Protein AF-A0A946GHM1-F1 (afdb_monomer)

Solvent-accessible surface area (backbone atoms only — not comparable to full-atom values): 8875 Å² total; per-residue (Å²): 133,83,75,81,70,75,77,68,85,78,89,66,82,66,48,72,64,84,66,45,78,42,48,28,29,47,73,52,45,31,27,40,69,62,90,37,44,80,39,90,88,41,87,58,36,29,41,29,19,34,38,39,41,31,25,38,36,36,83,80,55,82,85,47,99,61,84,39,71,36,41,30,81,37,69,32,56,23,33,36,66,67,68,31,75,78,34,47,59,44,69,47,87,84,29,68,63,40,49,45,37,33,69,63,50,46,85,54,19,73,76,46,62,71,48,74,70,81,47,47,86,39,53,26,33,26,36,34,39,73,45,54,50,53,99,84,68,46,74,49,57,79,91,66,38,26,38,29,43,77,43,69,71,42,73,100

Secondary structure (DSSP, 8-state):
----------S-------SEEEEEEEEEEEEE-TT-EE-SS-TTEEES-EEEEEEEESTT-SS-SS-EEEEEEEE-SEEESSPEET-EEE--TTSHHHHHHHHHHGGGHHHHTT-GGGGBT-EEEEEEEEE-B-TT-PBPPGGG-EEEEEEEEEE-

Foldseek 3Di:
DDPLPPPPVPDFDQDDDDFDKWKKAFDWKWWHCVVWAQDPVDNQKIAKTKIKTWIFTRPPCPGDPDTHIAIDIWIFGMWGPDTTTQGWTHHDCPTPLLVQLCQAPNPCSVVVSRGCVVRHPFIWMFGKDKDQADPVRHGDDPSPIHIHGHGTHYTD

pLDDT: mean 84.9, std 15.13, range [31.2, 95.88]

Structure (mmCIF, N/CA/C/O backbone):
data_AF-A0A946GHM1-F1
#
_entry.id   AF-A0A946GHM1-F1
#
loop_
_atom_site.group_PDB
_atom_site.id
_atom_site.type_symbol
_atom_site.label_atom_id
_atom_site.label_alt_id
_atom_site.label_comp_id
_atom_site.label_asym_id
_atom_site.label_entity_id
_atom_site.label_seq_id
_atom_site.pdbx_PDB_ins_code
_atom_site.Cartn_x
_atom_site.Cartn_y
_atom_site.Cartn_z
_atom_site.occupancy
_atom_site.B_iso_or_equiv
_atom_site.auth_seq_id
_atom_site.auth_comp_id
_atom_site.auth_asym_id
_atom_site.auth_atom_id
_atom_site.pdbx_PDB_model_num
ATOM 1 N N . MET A 1 1 ? 9.233 21.635 -21.086 1.00 31.20 1 MET A N 1
ATOM 2 C CA . MET A 1 1 ? 9.818 21.182 -19.805 1.00 31.20 1 MET A CA 1
ATOM 3 C C . MET A 1 1 ? 8.666 20.805 -18.887 1.00 31.20 1 MET A C 1
ATOM 5 O O . MET A 1 1 ? 8.048 21.700 -18.333 1.00 31.20 1 MET A O 1
ATOM 9 N N . SER A 1 2 ? 8.287 19.526 -18.813 1.00 34.38 2 SER A N 1
ATOM 10 C CA . SER A 1 2 ? 7.198 19.097 -17.928 1.00 34.38 2 SER A CA 1
ATOM 11 C C . SER A 1 2 ? 7.722 19.053 -16.495 1.00 34.38 2 SER A C 1
ATOM 13 O O . SER A 1 2 ? 8.634 18.276 -16.196 1.00 34.38 2 SER A O 1
ATOM 15 N N . GLN A 1 3 ? 7.185 19.919 -15.639 1.00 35.84 3 GLN A N 1
ATOM 16 C CA . GLN A 1 3 ? 7.377 19.833 -14.198 1.00 35.84 3 GLN A CA 1
ATOM 17 C C . GLN A 1 3 ? 7.003 18.413 -13.764 1.00 35.84 3 GLN A C 1
ATOM 19 O O . GLN A 1 3 ? 5.933 17.914 -14.107 1.00 35.84 3 GLN A O 1
ATOM 24 N N . ILE A 1 4 ? 7.929 17.738 -13.085 1.00 39.88 4 ILE A N 1
ATOM 25 C CA . ILE A 1 4 ? 7.612 16.542 -12.309 1.00 39.88 4 ILE A CA 1
ATOM 26 C C . ILE A 1 4 ? 6.788 17.102 -11.161 1.00 39.88 4 ILE A C 1
ATOM 28 O O . ILE A 1 4 ? 7.353 17.616 -10.201 1.00 39.88 4 ILE A O 1
ATOM 32 N N . THR A 1 5 ? 5.473 17.152 -11.342 1.00 35.34 5 THR A N 1
ATOM 33 C CA . THR A 1 5 ? 4.562 17.485 -10.264 1.00 35.34 5 THR A CA 1
ATOM 34 C C . THR A 1 5 ? 4.810 16.451 -9.182 1.00 35.34 5 THR A C 1
ATOM 36 O O . THR A 1 5 ? 4.612 15.250 -9.385 1.00 35.34 5 THR A O 1
ATOM 39 N N . ASP A 1 6 ? 5.327 16.916 -8.047 1.00 38.03 6 ASP A N 1
ATOM 40 C CA . ASP A 1 6 ? 5.109 16.220 -6.796 1.00 38.03 6 ASP A CA 1
ATOM 41 C C . ASP A 1 6 ? 3.605 15.968 -6.750 1.00 38.03 6 ASP A C 1
ATOM 43 O O . ASP A 1 6 ? 2.810 16.907 -6.781 1.00 38.03 6 ASP A O 1
ATOM 47 N N . CYS A 1 7 ? 3.202 14.699 -6.813 1.00 43.09 7 CYS A N 1
ATOM 48 C CA . CYS A 1 7 ? 1.841 14.337 -6.472 1.00 43.09 7 CYS A CA 1
ATOM 49 C C . CYS A 1 7 ? 1.689 14.719 -4.999 1.00 43.09 7 CYS A C 1
ATOM 51 O O . CYS A 1 7 ? 2.026 13.937 -4.107 1.00 43.09 7 CYS A O 1
ATOM 53 N N . GLU A 1 8 ? 1.246 15.950 -4.747 1.00 37.72 8 GLU A N 1
ATOM 54 C CA . GLU A 1 8 ? 0.422 16.232 -3.590 1.00 37.72 8 GLU A CA 1
ATOM 55 C C . GLU A 1 8 ? -0.623 15.112 -3.568 1.00 37.72 8 GLU A C 1
ATOM 57 O O . GLU A 1 8 ? -1.239 14.796 -4.592 1.00 37.72 8 GLU A O 1
ATOM 62 N N . ILE A 1 9 ? -0.752 14.424 -2.436 1.00 43.12 9 ILE A N 1
ATOM 63 C CA . ILE A 1 9 ? -1.859 13.493 -2.226 1.00 43.12 9 ILE A CA 1
ATOM 64 C C . ILE A 1 9 ? -3.090 14.395 -2.062 1.00 43.12 9 ILE A C 1
ATOM 66 O O . ILE A 1 9 ? -3.503 14.710 -0.953 1.00 43.12 9 ILE A O 1
ATOM 70 N N . ILE A 1 10 ? -3.580 14.945 -3.173 1.00 33.19 10 ILE A N 1
ATOM 71 C CA . ILE A 1 10 ? -4.721 15.855 -3.210 1.00 33.19 10 ILE A CA 1
ATOM 72 C C . ILE A 1 10 ? -5.975 14.990 -3.109 1.00 33.19 10 ILE A C 1
ATOM 74 O O . ILE A 1 10 ? -6.211 14.139 -3.965 1.00 33.19 10 ILE A O 1
ATOM 78 N N . GLY A 1 11 ? -6.808 15.249 -2.098 1.00 38.22 11 GLY A N 1
ATOM 79 C CA . GLY A 1 11 ? -8.239 14.948 -2.188 1.00 38.22 11 GLY A CA 1
ATOM 80 C C . GLY A 1 11 ? -8.790 13.775 -1.378 1.00 38.22 11 GLY A C 1
ATOM 81 O O . GLY A 1 11 ? -9.874 13.302 -1.710 1.00 38.22 11 GLY A O 1
ATOM 82 N N . ARG A 1 12 ? -8.125 13.306 -0.318 1.00 49.44 12 ARG A N 1
ATOM 83 C CA . ARG A 1 12 ? -8.787 12.453 0.686 1.00 49.44 12 ARG A CA 1
ATOM 84 C C . ARG A 1 12 ? -8.383 12.926 2.071 1.00 49.44 12 ARG A C 1
ATOM 86 O O . ARG A 1 12 ? -7.199 12.866 2.389 1.00 49.44 12 ARG A O 1
ATOM 93 N N . ASP A 1 13 ? -9.346 13.428 2.843 1.00 53.38 13 ASP A N 1
ATOM 94 C CA . ASP A 1 13 ? -9.132 13.804 4.239 1.00 53.38 13 ASP A CA 1
ATOM 95 C C . ASP A 1 13 ? -8.434 12.646 4.949 1.00 53.38 13 ASP A C 1
ATOM 97 O O . ASP A 1 13 ? -8.901 11.503 4.930 1.00 53.38 13 ASP A O 1
ATOM 101 N N . SER A 1 14 ? -7.254 12.930 5.490 1.00 60.19 14 SER A N 1
ATOM 102 C CA . SER A 1 14 ? -6.432 11.949 6.177 1.00 60.19 14 SER A CA 1
ATOM 103 C C . SER A 1 14 ? -7.165 11.471 7.427 1.00 60.19 14 SER A C 1
ATOM 105 O O . SER A 1 14 ? -7.107 12.110 8.473 1.00 60.19 14 SER A O 1
ATOM 107 N N . ALA A 1 15 ? -7.890 10.361 7.312 1.00 73.25 15 ALA A N 1
ATOM 108 C CA . ALA A 1 15 ? -8.660 9.823 8.419 1.00 73.25 15 ALA A CA 1
ATOM 109 C C . ALA A 1 15 ? -7.722 9.374 9.547 1.00 73.25 15 ALA A C 1
ATOM 111 O O . ALA A 1 15 ? -6.760 8.630 9.323 1.00 73.25 15 ALA A O 1
ATOM 112 N N . LEU A 1 16 ? -8.030 9.807 10.768 1.00 86.31 16 LEU A N 1
ATOM 113 C CA . LEU A 1 16 ? -7.423 9.284 11.980 1.00 86.31 16 LEU A CA 1
ATOM 114 C C . LEU A 1 16 ? -8.374 8.241 12.569 1.00 86.31 16 LEU A C 1
ATOM 116 O O . LEU A 1 16 ? -9.420 8.578 13.115 1.00 86.31 16 LEU A O 1
ATOM 120 N N . ILE A 1 17 ? -8.015 6.969 12.421 1.00 88.81 17 ILE A N 1
ATOM 121 C CA . ILE A 1 17 ? -8.771 5.834 12.967 1.00 88.81 17 ILE A CA 1
ATOM 122 C C . ILE A 1 17 ? -7.945 5.106 14.036 1.00 88.81 17 ILE A C 1
ATOM 124 O O . ILE A 1 17 ? -6.713 5.233 14.024 1.00 88.81 17 ILE A O 1
ATOM 128 N N . PRO A 1 18 ? -8.580 4.317 14.927 1.00 89.56 18 PRO A N 1
ATOM 129 C CA . PRO A 1 18 ? -7.874 3.584 15.973 1.00 89.56 18 PRO A CA 1
ATOM 130 C C . PRO A 1 18 ? -6.743 2.708 15.423 1.00 89.56 18 PRO A C 1
ATOM 132 O O . PRO A 1 18 ? -6.916 1.978 14.444 1.00 89.56 18 PRO A O 1
ATOM 135 N N . GLU A 1 19 ? -5.580 2.760 16.073 1.00 93.12 19 GLU A N 1
ATOM 136 C CA . GLU A 1 19 ? -4.478 1.843 15.775 1.00 93.12 19 GLU A CA 1
ATOM 137 C C . GLU A 1 19 ? -4.878 0.404 16.111 1.00 93.12 19 GLU A C 1
ATOM 139 O O . GLU A 1 19 ? -5.619 0.161 17.063 1.00 93.12 19 GLU A O 1
ATOM 144 N N . GLY A 1 20 ? -4.366 -0.557 15.345 1.00 93.00 20 GLY A N 1
ATOM 145 C CA . GLY A 1 20 ? -4.700 -1.965 15.538 1.00 93.00 20 GLY A CA 1
ATOM 146 C C . GLY A 1 20 ? -4.905 -2.705 14.229 1.00 93.00 20 GLY A C 1
ATOM 147 O O . GLY A 1 20 ? -4.424 -2.282 13.178 1.00 93.00 20 GLY A O 1
ATOM 148 N N . GLU A 1 21 ? -5.584 -3.840 14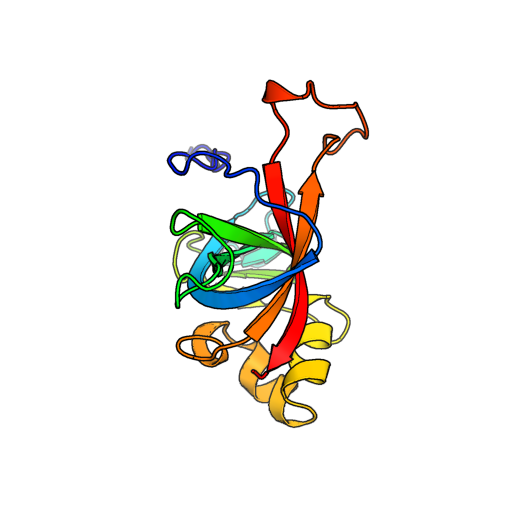.308 1.00 94.56 21 GLU A N 1
ATOM 149 C CA . GLU A 1 21 ? -5.855 -4.707 13.165 1.00 94.56 21 GLU A CA 1
ATOM 150 C C . GLU A 1 21 ? -7.271 -4.456 12.654 1.00 94.56 21 GLU A C 1
ATOM 152 O O . GLU A 1 21 ? -8.217 -4.410 13.435 1.00 94.56 21 GLU A O 1
ATOM 157 N N . HIS A 1 22 ? -7.393 -4.260 11.343 1.00 92.94 22 HIS A N 1
ATOM 158 C CA . HIS A 1 22 ? -8.653 -3.953 10.673 1.00 92.94 22 HIS A CA 1
ATOM 159 C C . HIS A 1 22 ? -8.793 -4.792 9.411 1.00 92.94 22 HIS A C 1
ATOM 161 O O . HIS A 1 22 ? -7.806 -5.044 8.710 1.00 92.94 22 HIS A O 1
ATOM 167 N N . GLU A 1 23 ? -10.024 -5.173 9.087 1.00 94.00 23 GLU A N 1
ATOM 168 C CA . GLU A 1 23 ? -10.335 -5.724 7.774 1.00 94.00 23 GLU A CA 1
ATOM 169 C C . GLU A 1 23 ? -10.253 -4.632 6.711 1.00 94.00 23 GLU A C 1
ATOM 171 O O . GLU A 1 23 ? -10.741 -3.514 6.891 1.00 94.00 23 GLU A O 1
ATOM 176 N N . VAL A 1 24 ? -9.638 -4.953 5.579 1.00 94.62 24 VAL A N 1
ATOM 177 C CA . VAL A 1 24 ? -9.451 -4.019 4.477 1.00 94.62 24 VAL A CA 1
ATOM 178 C C . VAL A 1 24 ? -9.650 -4.693 3.127 1.00 94.62 24 VAL A C 1
ATOM 180 O O . VAL A 1 24 ? -9.368 -5.877 2.949 1.00 94.62 24 VAL A O 1
ATOM 183 N N . VAL A 1 25 ? -10.086 -3.914 2.138 1.00 95.00 25 VAL A N 1
ATOM 184 C CA . VAL A 1 25 ? -10.196 -4.353 0.740 1.00 95.00 25 VAL A CA 1
ATOM 185 C C . VAL A 1 25 ? -9.476 -3.361 -0.158 1.00 95.00 25 VAL A C 1
ATOM 187 O O . VAL A 1 25 ? -9.702 -2.154 -0.066 1.00 95.00 25 VAL A O 1
ATOM 190 N N . LEU A 1 26 ? -8.615 -3.865 -1.050 1.00 95.38 26 LEU A N 1
ATOM 191 C CA . LEU A 1 26 ? -7.922 -3.013 -2.017 1.00 95.38 26 LEU A CA 1
ATOM 192 C C . LEU A 1 26 ? -8.933 -2.398 -2.995 1.00 95.38 26 LEU A C 1
ATOM 194 O O . LEU A 1 26 ? -9.608 -3.118 -3.736 1.00 95.38 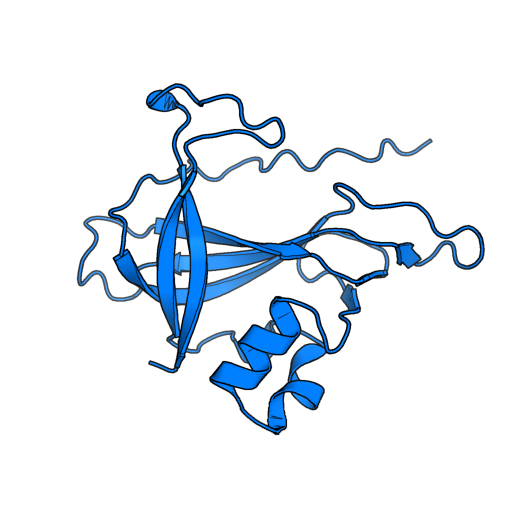26 LEU A O 1
ATOM 198 N N . ASP A 1 27 ? -8.967 -1.072 -3.038 1.00 94.19 27 ASP A N 1
ATOM 199 C CA . ASP A 1 27 ? -9.798 -0.270 -3.934 1.00 94.19 27 ASP A CA 1
ATOM 200 C C . ASP A 1 27 ? -9.048 0.064 -5.232 1.00 94.19 27 ASP A C 1
ATOM 202 O O . ASP A 1 27 ? -9.452 -0.293 -6.346 1.00 94.19 27 ASP A O 1
ATOM 206 N N . SER A 1 28 ? -7.883 0.687 -5.086 1.00 94.38 28 SER A N 1
ATOM 207 C CA . SER A 1 28 ? -7.097 1.223 -6.193 1.00 94.38 28 SER A CA 1
ATOM 208 C C . SER A 1 28 ? -5.607 1.247 -5.851 1.00 94.38 28 SER A C 1
ATOM 210 O O . SER A 1 28 ? -5.195 1.016 -4.713 1.00 94.38 28 SER A O 1
ATOM 212 N N . TRP A 1 29 ? -4.765 1.456 -6.860 1.00 95.62 29 TRP A N 1
ATOM 213 C CA . TRP A 1 29 ? -3.341 1.686 -6.648 1.00 95.62 29 TRP A CA 1
ATOM 214 C C . TRP A 1 29 ? -2.808 2.699 -7.645 1.00 95.62 29 TRP A C 1
ATOM 216 O O . TRP A 1 29 ? -3.304 2.824 -8.767 1.00 95.62 29 TRP A O 1
ATOM 226 N N . GLU A 1 30 ? -1.731 3.357 -7.254 1.00 95.44 30 GLU A N 1
ATOM 227 C CA . GLU A 1 30 ? -1.045 4.325 -8.090 1.00 95.44 30 GLU A CA 1
ATOM 228 C C . GLU A 1 30 ? 0.464 4.271 -7.879 1.00 95.44 30 GLU A C 1
ATOM 230 O O . GLU A 1 30 ? 0.980 3.807 -6.858 1.00 95.44 30 GLU A O 1
ATOM 235 N N . THR A 1 31 ? 1.186 4.750 -8.880 1.00 94.94 31 THR A N 1
ATOM 236 C CA . THR A 1 31 ? 2.640 4.878 -8.837 1.00 94.94 31 THR A CA 1
ATOM 237 C C . THR A 1 31 ? 3.040 6.341 -8.835 1.00 94.94 31 THR A C 1
ATOM 239 O O . THR A 1 31 ? 2.460 7.144 -9.559 1.00 94.94 31 THR A O 1
ATOM 242 N N . SER A 1 32 ? 4.067 6.682 -8.065 1.00 92.94 32 SER A N 1
ATOM 243 C CA . SER A 1 32 ? 4.588 8.045 -7.975 1.00 92.94 32 SER A CA 1
ATOM 244 C C . SER A 1 32 ? 6.102 8.050 -8.101 1.00 92.94 32 SER A C 1
ATOM 246 O O . SER A 1 32 ? 6.800 7.282 -7.434 1.00 92.94 32 SER A O 1
ATOM 248 N N . SER A 1 33 ? 6.620 8.983 -8.898 1.00 90.38 33 SER A N 1
ATOM 249 C CA . SER A 1 33 ? 8.053 9.249 -9.043 1.00 90.38 33 SER A CA 1
ATOM 250 C C . SER A 1 33 ? 8.692 9.885 -7.800 1.00 90.38 33 SER A C 1
ATOM 252 O O . SER A 1 33 ? 9.862 10.276 -7.845 1.00 90.38 33 SER A O 1
ATOM 254 N N . ARG A 1 34 ? 7.988 9.983 -6.668 1.00 85.25 34 ARG A N 1
ATOM 255 C CA . ARG A 1 34 ? 8.562 10.489 -5.418 1.00 85.25 34 ARG A CA 1
ATOM 256 C C . ARG A 1 34 ? 9.791 9.667 -5.007 1.00 85.25 34 ARG A C 1
ATOM 258 O O . ARG A 1 34 ? 9.748 8.436 -4.967 1.00 85.25 34 ARG A O 1
ATOM 265 N N . PHE A 1 35 ? 10.890 10.358 -4.700 1.00 82.81 35 PHE A N 1
ATOM 266 C CA . PHE A 1 35 ? 12.209 9.779 -4.376 1.00 82.81 35 PHE A CA 1
ATOM 267 C C . PHE A 1 35 ? 12.854 8.932 -5.488 1.00 82.81 35 PHE A C 1
ATOM 269 O O . PHE A 1 35 ? 13.791 8.173 -5.231 1.00 82.81 35 PHE A O 1
ATOM 276 N N . SER A 1 36 ? 12.361 9.037 -6.720 1.00 85.94 36 SER A N 1
ATOM 277 C CA . SER A 1 36 ? 12.906 8.313 -7.867 1.00 85.94 36 SER A CA 1
ATOM 278 C C . SER A 1 36 ? 14.001 9.114 -8.585 1.00 85.94 36 SER A C 1
ATOM 280 O O . SER A 1 36 ? 14.191 10.308 -8.347 1.00 85.94 36 SER A O 1
ATOM 282 N N . ARG A 1 37 ? 14.756 8.449 -9.461 1.00 88.00 37 ARG A N 1
ATOM 283 C CA . ARG A 1 37 ? 15.793 9.059 -10.304 1.00 88.00 37 ARG A CA 1
ATOM 284 C C . ARG A 1 37 ? 15.603 8.599 -11.741 1.00 88.00 37 ARG A C 1
ATOM 286 O O . ARG A 1 37 ? 15.403 7.409 -11.978 1.00 88.00 37 ARG A O 1
ATOM 293 N N . LYS A 1 38 ? 15.689 9.527 -12.697 1.00 83.50 38 LYS A N 1
ATOM 294 C CA . LYS A 1 38 ? 15.605 9.194 -14.127 1.00 83.50 38 LYS A CA 1
ATOM 295 C C . LYS A 1 38 ? 16.686 8.185 -14.498 1.00 83.50 38 LYS A C 1
ATOM 297 O O . LYS A 1 38 ? 17.834 8.331 -14.069 1.00 83.50 38 LYS A O 1
ATOM 302 N N . ASP A 1 39 ? 16.308 7.179 -15.277 1.00 79.06 39 ASP A N 1
ATOM 303 C CA . ASP A 1 39 ? 17.287 6.308 -15.906 1.00 79.06 39 ASP A CA 1
ATOM 304 C C . ASP A 1 39 ? 17.908 7.039 -17.105 1.00 79.06 39 ASP A C 1
ATOM 306 O O . ASP A 1 39 ? 17.208 7.730 -17.845 1.00 79.06 39 ASP A O 1
ATOM 310 N N . LYS A 1 40 ? 19.234 6.952 -17.251 1.00 77.00 40 LYS A N 1
ATOM 311 C CA . LYS A 1 40 ? 19.945 7.581 -18.376 1.00 77.00 40 LYS A CA 1
ATOM 312 C C . LYS A 1 40 ? 19.874 6.716 -19.632 1.00 77.00 40 LYS A C 1
ATOM 314 O O . LYS A 1 40 ? 19.951 7.259 -20.728 1.00 77.00 40 LYS A O 1
ATOM 319 N N . ASP A 1 41 ? 19.712 5.408 -19.446 1.00 82.00 41 ASP A N 1
ATOM 320 C CA . ASP A 1 41 ? 19.806 4.418 -20.517 1.00 82.00 41 ASP A CA 1
ATOM 321 C C . ASP A 1 41 ? 18.432 4.088 -21.125 1.00 82.00 41 ASP A C 1
ATOM 323 O O . ASP A 1 41 ? 18.343 3.726 -22.295 1.00 82.00 41 ASP A O 1
ATOM 327 N N . ASP A 1 42 ? 17.350 4.249 -20.353 1.00 84.06 42 ASP A N 1
ATOM 328 C CA . ASP A 1 42 ? 15.976 3.991 -20.794 1.00 84.06 42 ASP A CA 1
ATOM 329 C C . ASP A 1 42 ? 15.026 5.113 -20.329 1.00 84.06 42 ASP A C 1
ATOM 331 O O . ASP A 1 42 ? 14.619 5.141 -19.165 1.00 84.06 42 ASP A O 1
ATOM 335 N N . PRO A 1 43 ? 14.615 6.034 -21.220 1.00 83.06 43 PRO A N 1
ATOM 336 C CA . PRO A 1 43 ? 13.745 7.148 -20.854 1.00 83.06 43 PRO A CA 1
ATOM 337 C C . PRO A 1 43 ? 12.318 6.713 -20.489 1.00 83.06 43 PRO A C 1
ATOM 339 O O . PRO A 1 43 ? 11.566 7.525 -19.952 1.00 83.06 43 PRO A O 1
ATOM 342 N N . SER A 1 44 ? 11.929 5.462 -20.765 1.00 87.19 44 SER A N 1
ATOM 343 C CA . SER A 1 44 ? 10.622 4.911 -20.390 1.00 87.19 44 SER A CA 1
ATOM 344 C C . SER A 1 44 ? 10.578 4.398 -18.946 1.00 87.19 44 SER A C 1
ATOM 346 O O . SER A 1 44 ? 9.500 4.086 -18.429 1.00 87.19 44 SER A O 1
ATOM 348 N N . VAL A 1 45 ? 11.733 4.337 -18.273 1.00 89.31 45 VAL A N 1
ATOM 349 C CA . VAL A 1 45 ? 11.881 3.784 -16.927 1.00 89.31 45 VAL A CA 1
ATOM 350 C C . VAL A 1 45 ? 12.482 4.814 -15.976 1.00 89.31 45 VAL A C 1
ATOM 352 O O . VAL A 1 45 ? 13.397 5.568 -16.298 1.00 89.31 45 VAL A O 1
ATOM 355 N N . ILE A 1 46 ? 11.979 4.825 -14.744 1.00 90.00 46 ILE A N 1
ATOM 356 C CA . ILE A 1 46 ? 12.536 5.629 -13.658 1.00 90.00 46 ILE A CA 1
ATOM 357 C C . ILE A 1 46 ? 12.974 4.689 -12.533 1.00 90.00 46 ILE A C 1
ATOM 359 O O . ILE A 1 46 ? 12.201 3.834 -12.106 1.00 90.00 46 ILE A O 1
ATOM 363 N N . LYS A 1 47 ? 14.215 4.815 -12.047 1.00 92.00 47 LYS A N 1
ATOM 364 C CA . LYS A 1 47 ? 14.741 3.988 -10.948 1.00 92.00 47 LYS A CA 1
ATOM 365 C C . LYS A 1 47 ? 14.189 4.467 -9.607 1.00 92.00 47 LYS A C 1
ATOM 367 O O . LYS A 1 47 ? 14.196 5.661 -9.312 1.00 92.00 47 LYS A O 1
ATOM 372 N N . GLY A 1 48 ? 13.774 3.527 -8.764 1.00 91.50 48 GLY A N 1
ATOM 373 C CA . GLY A 1 48 ? 13.084 3.810 -7.506 1.00 91.50 48 GLY A CA 1
ATOM 374 C C . GLY A 1 48 ? 11.636 4.258 -7.718 1.00 91.50 48 GLY A C 1
ATOM 375 O O . GLY A 1 48 ? 11.051 4.013 -8.770 1.00 91.50 48 GLY A O 1
ATOM 376 N N . GLY A 1 49 ? 11.071 4.920 -6.708 1.00 92.69 49 GLY A N 1
ATOM 377 C CA . GLY A 1 49 ? 9.690 5.405 -6.709 1.00 92.69 49 GLY A CA 1
ATOM 378 C C . GLY A 1 49 ? 8.818 4.764 -5.633 1.00 92.69 49 GLY A C 1
ATOM 379 O O . GLY A 1 49 ? 9.269 3.923 -4.842 1.00 92.69 49 GLY A O 1
ATOM 380 N N . LYS A 1 50 ? 7.550 5.174 -5.612 1.00 94.56 50 LYS A N 1
ATOM 381 C CA . LYS A 1 50 ? 6.539 4.712 -4.661 1.00 94.56 50 LYS A CA 1
ATOM 382 C C . LYS A 1 50 ? 5.380 4.023 -5.372 1.00 94.56 50 LYS A C 1
ATOM 384 O O . LYS A 1 50 ? 4.949 4.459 -6.437 1.00 94.56 50 LYS A O 1
ATOM 389 N N . LEU A 1 51 ? 4.879 2.967 -4.744 1.00 95.25 51 LEU A N 1
ATOM 390 C CA . LEU A 1 51 ? 3.591 2.342 -5.020 1.00 95.25 51 LEU A CA 1
ATOM 391 C C . LEU A 1 51 ? 2.677 2.635 -3.833 1.00 95.25 51 LEU A C 1
ATOM 393 O O . LEU A 1 51 ? 3.000 2.243 -2.711 1.00 95.25 51 LEU A O 1
ATOM 397 N N . TYR A 1 52 ? 1.562 3.306 -4.083 1.00 95.56 52 TYR A N 1
ATOM 398 C CA . TYR A 1 52 ? 0.518 3.539 -3.095 1.00 95.56 52 TYR A CA 1
ATOM 399 C C . TYR A 1 52 ? -0.623 2.564 -3.362 1.00 95.56 52 TYR A C 1
ATOM 401 O O . TYR A 1 52 ? -1.163 2.517 -4.466 1.00 95.56 52 TYR A O 1
ATOM 409 N N . LEU A 1 53 ? -0.942 1.745 -2.364 1.00 95.88 53 LEU A N 1
ATOM 410 C CA . LEU A 1 53 ? -2.090 0.843 -2.379 1.00 95.88 53 LEU A CA 1
ATOM 411 C C . LEU A 1 53 ? -3.182 1.458 -1.510 1.00 95.88 53 LEU A C 1
ATOM 413 O O . LEU A 1 53 ? -2.945 1.665 -0.322 1.00 95.88 53 LEU A O 1
ATOM 417 N N . TRP A 1 54 ? -4.341 1.747 -2.089 1.00 95.19 54 TRP A N 1
ATOM 418 C CA . TRP A 1 54 ? -5.466 2.381 -1.411 1.00 95.19 54 TRP A CA 1
ATOM 419 C C . TRP A 1 54 ? -6.500 1.338 -1.008 1.00 95.19 54 TRP A C 1
ATOM 421 O O . TRP A 1 54 ? -6.965 0.558 -1.841 1.00 95.19 54 TRP A O 1
ATOM 431 N N . PHE A 1 55 ? -6.867 1.339 0.267 1.00 94.31 55 PHE A N 1
ATOM 432 C CA . PHE A 1 55 ? -7.764 0.367 0.865 1.00 94.31 55 PHE A CA 1
ATOM 433 C C . PHE A 1 55 ? -8.991 1.043 1.460 1.00 94.31 55 PHE A C 1
ATOM 435 O O . PHE A 1 55 ? -8.869 2.063 2.137 1.00 94.31 55 PHE A O 1
ATOM 442 N N . ARG A 1 56 ? -10.147 0.410 1.257 1.00 93.25 56 ARG A N 1
ATOM 443 C CA . ARG A 1 56 ? -11.346 0.640 2.067 1.00 93.25 56 ARG A CA 1
ATOM 444 C C . ARG A 1 56 ? -11.166 -0.131 3.363 1.00 93.25 56 ARG A C 1
ATOM 446 O O . ARG A 1 56 ? -10.934 -1.342 3.310 1.00 93.25 56 ARG A O 1
ATOM 453 N N . VAL A 1 57 ? -11.199 0.575 4.485 1.00 91.06 57 VAL A N 1
ATOM 454 C CA . VAL A 1 57 ? -11.043 0.005 5.824 1.00 91.06 57 VAL A CA 1
ATOM 455 C C . VAL A 1 57 ? -12.410 -0.227 6.433 1.00 91.06 57 VAL A C 1
ATOM 457 O O . VAL A 1 57 ? -13.295 0.615 6.297 1.00 91.06 57 VAL A O 1
ATOM 460 N N . ASP A 1 58 ? -12.546 -1.372 7.093 1.00 83.19 58 ASP A N 1
ATOM 461 C CA . ASP A 1 58 ? -13.788 -1.859 7.673 1.00 83.19 58 ASP A CA 1
ATOM 462 C C . ASP A 1 58 ? -14.939 -1.878 6.646 1.00 83.19 58 ASP A C 1
ATOM 464 O O . ASP A 1 58 ? -15.945 -1.174 6.780 1.00 83.19 58 ASP A O 1
ATOM 468 N N . PRO A 1 59 ? -14.800 -2.677 5.568 1.00 79.12 59 PRO A N 1
ATOM 469 C CA . PRO A 1 59 ? -15.762 -2.693 4.464 1.00 79.12 59 PRO A CA 1
ATOM 470 C C . PRO A 1 59 ? -17.175 -3.124 4.893 1.00 79.12 59 PRO A C 1
ATOM 472 O O . PRO A 1 59 ? -18.127 -2.902 4.144 1.00 79.12 59 PRO A O 1
ATOM 475 N N . TYR A 1 60 ? -17.313 -3.734 6.074 1.00 81.75 60 TYR A N 1
ATOM 476 C CA . TYR A 1 60 ? -18.578 -4.193 6.645 1.00 81.75 60 TYR A CA 1
ATOM 477 C C . TYR A 1 60 ? -19.049 -3.361 7.849 1.00 81.75 60 TYR A C 1
ATOM 479 O O . TYR A 1 60 ? -20.078 -3.704 8.428 1.00 81.75 60 TYR A O 1
ATOM 487 N N . LYS A 1 61 ? -18.355 -2.263 8.189 1.00 77.75 61 LYS A N 1
ATOM 488 C CA . LYS A 1 61 ? -18.708 -1.326 9.272 1.00 77.75 61 LYS A CA 1
ATOM 489 C C . LYS A 1 61 ? -18.913 -2.007 10.630 1.00 77.75 61 LYS A C 1
ATOM 491 O O . LYS A 1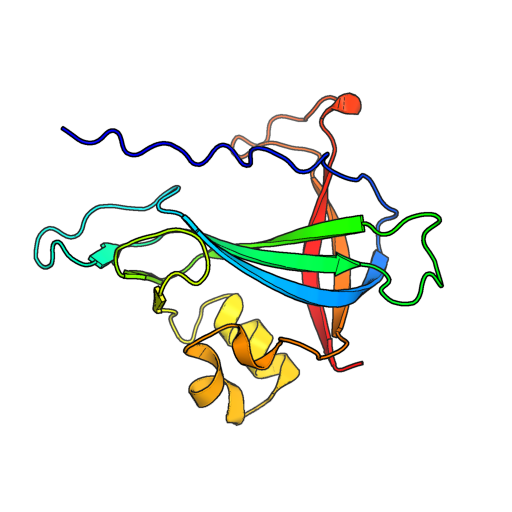 61 ? -19.916 -1.782 11.305 1.00 77.75 61 LYS A O 1
ATOM 496 N N . GLN A 1 62 ? -17.999 -2.896 10.996 1.00 74.75 62 GLN A N 1
ATOM 497 C CA . GLN A 1 62 ? -18.041 -3.625 12.263 1.00 74.75 62 GLN A CA 1
ATOM 498 C C . GLN A 1 62 ? -17.389 -2.850 13.416 1.00 74.75 62 GLN A C 1
ATOM 500 O O . GLN A 1 62 ? -17.728 -3.081 14.574 1.00 74.75 62 GLN A O 1
ATOM 505 N N . VAL A 1 63 ? -16.446 -1.958 13.107 1.00 78.25 63 VAL A N 1
ATOM 506 C CA . VAL A 1 63 ? -15.565 -1.285 14.073 1.00 78.25 63 VAL A CA 1
ATOM 507 C C . VAL A 1 63 ? -15.624 0.238 13.940 1.00 78.25 63 VAL A C 1
ATOM 509 O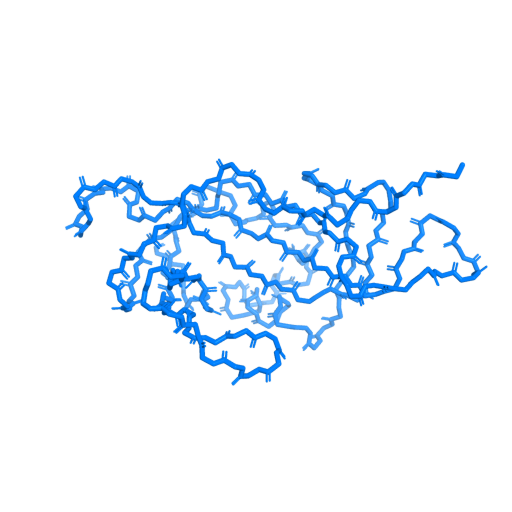 O . VAL A 1 63 ? -15.539 0.936 14.948 1.00 78.25 63 VAL A O 1
ATOM 512 N N . LEU A 1 64 ? -15.748 0.767 12.722 1.00 80.75 64 LEU A N 1
ATOM 513 C CA . LEU A 1 64 ? -15.713 2.199 12.432 1.00 80.75 64 LEU A CA 1
ATOM 514 C C . LEU A 1 64 ? -17.116 2.773 12.200 1.00 80.75 64 LEU A C 1
ATOM 516 O O . LEU A 1 64 ? -17.943 2.190 11.501 1.00 80.75 64 LEU A O 1
ATOM 520 N N . ASP A 1 65 ? -17.338 3.992 12.697 1.00 76.06 65 ASP A N 1
ATOM 521 C CA . ASP A 1 65 ? -18.588 4.741 12.491 1.00 76.06 65 ASP A CA 1
ATOM 522 C C . ASP A 1 65 ? -18.785 5.191 11.030 1.00 76.06 65 ASP A C 1
ATOM 524 O O . ASP A 1 65 ? -19.902 5.461 10.581 1.00 76.06 65 ASP A O 1
ATOM 528 N N . SER A 1 66 ? -17.694 5.291 10.265 1.00 73.75 66 SER A N 1
ATOM 529 C CA . SER A 1 66 ? -17.700 5.698 8.858 1.00 73.75 66 SER A CA 1
ATOM 530 C C . SER A 1 66 ? -16.635 4.951 8.055 1.00 73.75 66 SER A C 1
ATOM 532 O O . SER A 1 66 ? -15.623 4.512 8.599 1.00 73.75 66 SER A O 1
ATOM 534 N N . GLU A 1 67 ? -16.878 4.787 6.750 1.00 72.88 67 GLU A N 1
ATOM 535 C CA . GLU A 1 67 ? -15.910 4.166 5.840 1.00 72.88 67 GLU A CA 1
ATOM 536 C C . GLU A 1 67 ? -14.661 5.053 5.750 1.00 72.88 67 GLU A C 1
ATOM 538 O O . GLU A 1 67 ? -14.756 6.239 5.429 1.00 72.88 67 GLU A O 1
ATOM 543 N N . ALA A 1 68 ? -13.493 4.470 6.021 1.00 85.06 68 ALA A N 1
ATOM 544 C CA . ALA A 1 68 ? -12.214 5.164 5.945 1.00 85.06 68 ALA A CA 1
ATOM 545 C C . ALA A 1 68 ? -11.382 4.643 4.769 1.00 85.06 68 ALA A C 1
ATOM 547 O O . ALA A 1 68 ? -11.326 3.442 4.496 1.00 85.06 68 ALA A O 1
ATOM 548 N N . MET A 1 69 ? -10.690 5.558 4.088 1.00 90.94 69 MET A N 1
ATOM 549 C CA . MET A 1 69 ? -9.753 5.234 3.015 1.00 90.94 69 MET A CA 1
ATOM 550 C C . MET A 1 69 ? -8.326 5.432 3.498 1.00 90.94 69 MET A C 1
ATOM 552 O O . MET A 1 69 ? -7.884 6.565 3.668 1.00 90.94 69 MET A O 1
ATOM 556 N N . LEU A 1 70 ? -7.585 4.339 3.663 1.00 93.06 70 LEU A N 1
ATOM 557 C CA . LEU A 1 70 ? -6.180 4.392 4.064 1.00 93.06 70 LEU A CA 1
ATOM 558 C C . LEU A 1 70 ? -5.267 3.879 2.959 1.00 93.06 70 LEU A C 1
ATOM 560 O O . LEU A 1 70 ? -5.640 3.014 2.165 1.00 93.06 70 LEU A O 1
ATOM 564 N N . PHE A 1 71 ? -4.035 4.384 2.929 1.00 93.56 71 PHE A N 1
ATOM 565 C CA . PHE A 1 71 ? -3.021 3.915 1.994 1.00 93.56 71 PHE A CA 1
ATOM 566 C C . PHE A 1 71 ? -1.907 3.126 2.684 1.00 93.56 71 PHE A C 1
ATOM 568 O O . PHE A 1 71 ? -1.540 3.373 3.833 1.00 93.56 71 PHE A O 1
ATOM 575 N N . MET A 1 72 ? -1.314 2.207 1.924 1.00 94.75 72 MET A N 1
ATOM 576 C CA . MET A 1 72 ? -0.021 1.595 2.207 1.00 94.75 72 MET A CA 1
ATOM 577 C C . MET A 1 72 ? 0.993 2.091 1.178 1.00 94.75 72 MET A C 1
ATOM 579 O O . MET A 1 72 ? 0.868 1.806 -0.015 1.00 94.75 72 MET A O 1
ATOM 583 N N . ALA A 1 73 ? 2.026 2.803 1.628 1.00 93.31 73 ALA A N 1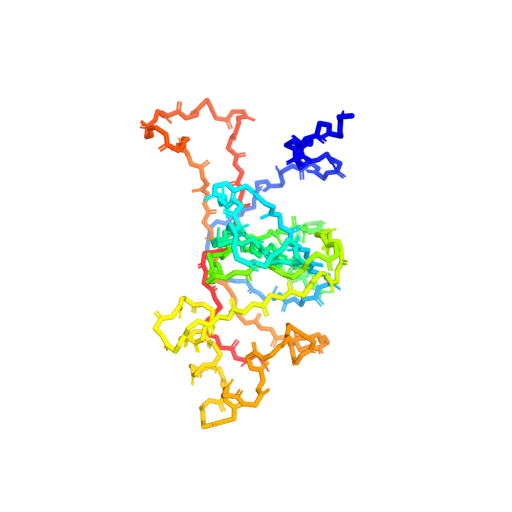
ATOM 584 C CA . ALA A 1 73 ? 3.109 3.249 0.755 1.00 93.31 73 ALA A CA 1
ATOM 585 C C . ALA A 1 73 ? 4.245 2.217 0.719 1.00 93.31 73 ALA A C 1
ATOM 587 O O . ALA A 1 73 ? 4.815 1.846 1.748 1.00 93.31 73 ALA A O 1
ATOM 588 N N . MET A 1 74 ? 4.629 1.783 -0.479 1.00 94.31 74 MET A N 1
ATOM 589 C CA . MET A 1 74 ? 5.703 0.817 -0.698 1.00 94.31 74 MET A CA 1
ATOM 590 C C . MET A 1 74 ? 6.782 1.369 -1.625 1.00 94.31 74 MET A C 1
ATOM 592 O O . MET A 1 74 ? 6.508 2.121 -2.555 1.00 94.31 74 MET A O 1
ATOM 596 N N . ASN A 1 75 ? 8.030 0.967 -1.387 1.00 93.25 75 ASN A N 1
ATOM 597 C CA . ASN A 1 75 ? 9.132 1.250 -2.304 1.00 93.25 75 ASN A CA 1
ATOM 598 C C . ASN A 1 75 ? 9.149 0.214 -3.431 1.00 93.25 75 ASN A C 1
ATOM 600 O O . ASN A 1 75 ? 9.061 -0.990 -3.170 1.00 93.25 75 ASN A O 1
ATOM 604 N N . VAL A 1 76 ? 9.347 0.681 -4.659 1.00 93.56 76 VAL A N 1
ATOM 605 C CA . VAL A 1 76 ? 9.521 -0.165 -5.848 1.00 93.56 76 VAL A CA 1
ATOM 606 C C . VAL A 1 76 ? 10.927 -0.001 -6.418 1.00 93.56 76 VAL A C 1
ATOM 608 O O . VAL A 1 76 ? 11.609 0.983 -6.137 1.00 93.56 76 VAL A O 1
ATOM 611 N N . SER A 1 77 ? 11.401 -0.987 -7.185 1.00 92.25 77 SER A N 1
ATOM 612 C CA . SER A 1 77 ? 12.747 -0.913 -7.771 1.00 92.25 77 SER A CA 1
ATOM 613 C C . SER A 1 77 ? 12.797 0.056 -8.943 1.00 92.25 77 SER A C 1
ATOM 615 O O . SER A 1 77 ? 13.808 0.723 -9.150 1.00 92.25 77 SER A O 1
ATOM 617 N N . SER A 1 78 ? 11.714 0.121 -9.713 1.00 93.06 78 SER A N 1
ATOM 618 C CA . SER A 1 78 ? 11.552 1.085 -10.790 1.00 93.06 78 SER A CA 1
ATOM 619 C C . SER A 1 78 ? 10.092 1.239 -11.188 1.00 93.06 78 SER A C 1
ATOM 621 O O . SER A 1 78 ? 9.260 0.362 -10.937 1.00 93.06 78 SER A O 1
ATOM 623 N N . LEU A 1 79 ? 9.808 2.358 -11.836 1.00 93.38 79 LEU A N 1
ATOM 624 C CA . LEU A 1 79 ? 8.534 2.695 -12.448 1.00 93.38 79 LEU A CA 1
ATOM 625 C C . LEU A 1 79 ? 8.663 2.632 -13.960 1.00 93.38 79 LEU A C 1
ATOM 627 O O . LEU A 1 79 ? 9.710 2.973 -14.509 1.00 93.38 79 LEU A O 1
ATOM 631 N N . VAL A 1 80 ? 7.593 2.205 -14.618 1.00 93.19 80 VAL A N 1
ATOM 632 C CA . VAL A 1 80 ? 7.456 2.275 -16.072 1.00 93.19 80 VAL A CA 1
ATOM 633 C C . VAL A 1 80 ? 6.478 3.401 -16.365 1.00 93.19 80 VAL A C 1
ATOM 635 O O . VAL A 1 80 ? 5.358 3.381 -15.858 1.00 93.19 80 VAL A O 1
ATOM 638 N N . LEU A 1 81 ? 6.912 4.384 -17.149 1.00 89.81 81 LEU A N 1
ATOM 639 C CA . LEU A 1 81 ? 6.086 5.533 -17.498 1.00 89.81 81 LEU A CA 1
ATOM 640 C C . LEU A 1 81 ? 4.893 5.128 -18.389 1.00 89.81 81 LEU A C 1
ATOM 642 O O . LEU A 1 81 ? 5.019 4.203 -19.196 1.00 89.81 81 LEU A O 1
ATOM 646 N N . PRO A 1 82 ? 3.747 5.828 -18.287 1.00 92.38 82 PRO A N 1
ATOM 647 C CA . PRO A 1 82 ? 3.466 6.926 -17.353 1.00 92.38 82 PRO A CA 1
ATOM 648 C C . PRO A 1 82 ? 3.219 6.448 -15.908 1.00 92.38 82 PRO A C 1
ATOM 650 O O . PRO A 1 82 ? 2.740 5.338 -15.677 1.00 92.38 82 PRO A O 1
ATOM 653 N N . THR A 1 83 ? 3.546 7.305 -14.934 1.00 92.00 83 THR A N 1
ATOM 654 C CA . THR A 1 83 ? 3.149 7.130 -13.526 1.00 92.00 83 THR A CA 1
ATOM 655 C C . THR A 1 83 ? 1.695 7.552 -13.302 1.00 92.00 83 THR A C 1
ATOM 657 O O . THR A 1 83 ? 1.097 8.195 -14.161 1.00 92.00 83 THR A O 1
ATOM 660 N N . GLY A 1 84 ? 1.146 7.232 -12.131 1.00 91.94 84 GLY A N 1
ATOM 661 C CA . GLY A 1 84 ? -0.235 7.532 -11.748 1.00 91.94 84 GLY A CA 1
ATOM 662 C C . GLY A 1 84 ? -1.053 6.272 -11.481 1.00 91.94 84 GLY A C 1
ATOM 663 O O . GLY A 1 84 ? -0.494 5.205 -11.188 1.00 91.94 84 GLY A O 1
ATOM 664 N N . GLU A 1 85 ? -2.375 6.413 -11.563 1.00 92.62 85 GLU A N 1
ATOM 665 C CA . GLU A 1 85 ? -3.338 5.339 -11.319 1.00 92.62 85 GLU A CA 1
ATOM 666 C C . GLU A 1 85 ? -3.083 4.138 -12.235 1.00 92.62 85 GLU A C 1
ATOM 668 O O . GLU A 1 85 ? -2.783 4.279 -13.422 1.00 92.62 85 GLU A O 1
ATOM 673 N N . ASN A 1 86 ? -3.178 2.929 -11.681 1.00 92.38 86 ASN A N 1
ATOM 674 C CA . ASN A 1 86 ? -2.905 1.678 -12.389 1.00 92.38 86 ASN A CA 1
ATOM 675 C C . ASN A 1 86 ? -1.492 1.594 -13.004 1.00 92.38 86 ASN A C 1
ATOM 677 O O . ASN A 1 86 ? -1.222 0.716 -13.832 1.00 92.38 86 ASN A O 1
ATOM 681 N N . GLY A 1 87 ? -0.578 2.474 -12.582 1.00 92.50 87 GLY A N 1
ATOM 682 C CA . GLY A 1 87 ? 0.765 2.572 -13.128 1.00 92.50 87 GLY A CA 1
ATOM 683 C C . GLY A 1 87 ? 1.579 1.292 -12.948 1.00 92.50 87 GLY A C 1
ATOM 684 O O . GLY A 1 87 ? 1.364 0.488 -12.031 1.00 92.50 87 GLY A O 1
ATOM 685 N N . LYS A 1 88 ? 2.519 1.091 -13.871 1.00 94.50 88 LYS A N 1
ATOM 686 C CA . LYS A 1 88 ? 3.344 -0.115 -13.951 1.00 94.50 88 LYS A CA 1
ATOM 687 C C . LYS A 1 88 ? 4.639 0.079 -13.171 1.00 94.50 88 LYS A C 1
ATOM 689 O O . LYS A 1 88 ? 5.269 1.133 -13.212 1.00 94.50 88 LYS A O 1
ATOM 694 N N . PHE A 1 89 ? 5.074 -0.974 -12.494 1.00 94.69 89 PHE A N 1
ATOM 695 C CA . PHE A 1 89 ? 6.277 -0.946 -11.675 1.00 94.69 89 PHE A CA 1
ATOM 696 C C . PHE A 1 89 ? 7.011 -2.282 -11.734 1.00 94.69 89 PHE A C 1
ATOM 698 O O . PHE A 1 89 ? 6.458 -3.310 -12.126 1.00 94.69 89 PHE A O 1
ATOM 705 N N . LYS A 1 90 ? 8.274 -2.264 -11.318 1.00 92.88 90 LYS A N 1
ATOM 706 C CA . LYS A 1 90 ? 9.071 -3.462 -11.064 1.00 92.88 90 LYS A CA 1
ATOM 707 C C . LYS A 1 90 ? 9.389 -3.526 -9.574 1.00 92.88 90 LYS A C 1
ATOM 709 O O . LYS A 1 90 ? 9.604 -2.504 -8.919 1.00 92.88 90 LYS A O 1
ATOM 714 N N . VAL A 1 91 ? 9.426 -4.738 -9.037 1.00 91.50 91 VAL A N 1
ATOM 715 C CA . VAL A 1 91 ? 9.790 -5.019 -7.646 1.00 91.50 91 VAL A CA 1
ATOM 716 C C . VAL A 1 91 ? 10.870 -6.086 -7.608 1.00 91.50 91 VAL A C 1
ATOM 718 O O . VAL A 1 91 ? 10.857 -7.033 -8.388 1.00 91.50 91 VAL A O 1
ATOM 721 N N . GLY A 1 92 ? 11.808 -5.944 -6.675 1.00 87.81 92 GLY A N 1
ATOM 722 C CA . GLY A 1 92 ? 12.795 -6.984 -6.396 1.00 87.81 92 GLY A CA 1
ATOM 723 C C . GLY A 1 92 ? 12.260 -8.031 -5.417 1.00 87.81 92 GLY A C 1
ATOM 724 O O . GLY A 1 92 ? 11.424 -7.722 -4.565 1.00 87.81 92 GLY A O 1
ATOM 725 N N . ALA A 1 93 ? 12.825 -9.239 -5.450 1.00 85.75 93 ALA A N 1
ATOM 726 C CA . ALA A 1 93 ? 12.463 -10.347 -4.554 1.00 85.75 93 ALA A CA 1
ATOM 727 C C . ALA A 1 93 ? 12.682 -10.050 -3.052 1.00 85.75 93 ALA A C 1
ATOM 729 O O . ALA A 1 93 ? 12.145 -10.733 -2.186 1.00 85.75 93 ALA A O 1
ATOM 730 N N . ARG A 1 94 ? 13.476 -9.023 -2.717 1.00 88.50 94 ARG A N 1
ATOM 731 C CA . ARG A 1 94 ? 13.711 -8.575 -1.330 1.00 88.50 94 ARG A CA 1
ATOM 732 C C . ARG A 1 94 ? 12.836 -7.388 -0.906 1.00 88.50 94 ARG A C 1
ATOM 734 O O . ARG A 1 94 ? 12.947 -6.950 0.237 1.00 88.50 94 ARG A O 1
ATOM 741 N N . SER A 1 95 ? 11.999 -6.860 -1.803 1.00 91.88 95 SER A N 1
ATOM 742 C CA . SER A 1 95 ? 11.131 -5.707 -1.524 1.00 91.88 95 SER A CA 1
ATOM 743 C C . SER A 1 95 ? 10.074 -6.024 -0.462 1.00 91.88 95 SER A C 1
ATOM 745 O O . SER A 1 95 ? 9.657 -7.175 -0.319 1.00 91.88 95 SER A O 1
ATOM 747 N N . LYS A 1 96 ? 9.611 -4.990 0.260 1.00 93.31 96 LYS A N 1
ATOM 748 C CA . LYS A 1 96 ? 8.489 -5.114 1.210 1.00 93.31 96 LYS A CA 1
ATOM 749 C C . LYS A 1 96 ? 7.264 -5.712 0.512 1.00 93.31 96 LYS A C 1
ATOM 751 O O . LYS A 1 96 ? 6.726 -6.695 0.996 1.00 93.31 96 LYS A O 1
ATOM 756 N N . TYR A 1 97 ? 6.937 -5.209 -0.680 1.00 93.62 97 TYR A N 1
ATOM 757 C CA . TYR A 1 97 ? 5.838 -5.706 -1.509 1.00 93.62 97 TYR A CA 1
ATOM 758 C C . TYR A 1 97 ? 5.934 -7.211 -1.791 1.00 93.62 97 TYR A C 1
ATOM 760 O O . TYR A 1 97 ? 5.002 -7.957 -1.504 1.00 93.62 97 TYR A O 1
ATOM 768 N N . TYR A 1 98 ? 7.084 -7.685 -2.283 1.00 93.50 98 TYR A N 1
ATOM 769 C CA . TYR A 1 98 ? 7.267 -9.110 -2.566 1.00 93.50 98 TYR A CA 1
ATOM 770 C C . TYR A 1 98 ? 7.179 -9.969 -1.299 1.00 93.50 98 TYR A C 1
ATOM 772 O O . TYR A 1 98 ? 6.563 -11.032 -1.316 1.00 93.50 98 TYR A O 1
ATOM 780 N N . LYS A 1 99 ? 7.764 -9.512 -0.184 1.00 93.62 99 LYS A N 1
ATOM 781 C CA . LYS A 1 99 ? 7.689 -10.220 1.104 1.00 93.62 99 LYS A CA 1
ATOM 782 C C . LYS A 1 99 ? 6.254 -10.314 1.624 1.00 93.62 99 LYS A C 1
ATOM 784 O O . LYS A 1 99 ? 5.871 -11.377 2.101 1.00 93.62 99 LYS A O 1
ATOM 789 N N . THR A 1 100 ? 5.470 -9.245 1.491 1.00 94.12 100 THR A N 1
ATOM 790 C CA . THR A 1 100 ? 4.043 -9.242 1.829 1.00 94.12 100 THR A CA 1
ATOM 791 C C . THR A 1 100 ? 3.287 -10.264 0.986 1.00 94.12 100 THR A C 1
ATOM 793 O O . THR A 1 100 ? 2.610 -11.124 1.536 1.00 94.12 100 THR A O 1
ATOM 796 N N . LEU A 1 101 ? 3.470 -10.266 -0.337 1.00 93.62 101 LEU A N 1
ATOM 797 C CA . LEU A 1 101 ? 2.816 -11.254 -1.200 1.00 93.62 101 LEU A CA 1
ATOM 798 C C . LEU A 1 101 ? 3.250 -12.690 -0.898 1.00 93.62 101 LEU A C 1
ATOM 800 O O . LEU A 1 101 ? 2.417 -13.589 -0.918 1.00 93.62 101 LEU A O 1
ATOM 804 N N . LYS A 1 102 ? 4.532 -12.916 -0.592 1.00 92.94 102 LYS A N 1
ATOM 805 C CA . LYS A 1 102 ? 5.044 -14.239 -0.204 1.00 92.94 102 LYS A CA 1
ATOM 806 C C . LYS A 1 102 ? 4.401 -14.751 1.079 1.00 92.94 102 LYS A C 1
ATOM 808 O O . LYS A 1 102 ? 4.154 -15.944 1.185 1.00 92.94 102 LYS A O 1
ATOM 813 N N . ARG A 1 103 ? 4.114 -13.864 2.029 1.00 92.44 103 ARG A N 1
ATOM 814 C CA . ARG A 1 103 ? 3.385 -14.220 3.247 1.00 92.44 103 ARG A CA 1
ATOM 815 C C . ARG A 1 103 ? 1.935 -14.596 2.952 1.00 92.44 103 ARG A C 1
ATOM 817 O O . ARG A 1 103 ? 1.485 -15.626 3.423 1.00 92.44 103 ARG A O 1
ATOM 824 N N . LEU A 1 104 ? 1.245 -13.789 2.146 1.00 92.69 104 LEU A N 1
ATOM 825 C CA . LEU A 1 104 ? -0.183 -13.967 1.861 1.00 92.69 104 LEU A CA 1
ATOM 826 C C . LEU A 1 104 ? -0.476 -15.135 0.905 1.00 92.69 104 LEU A C 1
ATOM 828 O O . LEU A 1 104 ? -1.497 -15.798 1.035 1.00 92.69 104 LEU A O 1
ATOM 832 N N . PHE A 1 105 ? 0.396 -15.380 -0.076 1.00 91.00 105 PHE A N 1
ATOM 833 C CA . PHE A 1 105 ? 0.131 -16.307 -1.187 1.00 91.00 105 PHE A CA 1
ATOM 834 C C . PHE A 1 105 ? 1.178 -17.416 -1.348 1.00 91.00 105 PHE A C 1
ATOM 836 O O . PHE A 1 105 ? 1.097 -18.204 -2.295 1.00 91.00 105 PHE A O 1
ATOM 843 N N . GLY A 1 106 ? 2.183 -17.475 -0.471 1.00 91.06 106 GLY A N 1
ATOM 844 C CA . GLY A 1 106 ? 3.233 -18.490 -0.523 1.00 91.06 106 GLY A CA 1
ATOM 845 C C . GLY A 1 106 ? 3.995 -18.484 -1.851 1.00 91.06 106 GLY A C 1
ATOM 846 O O . GLY A 1 106 ? 4.515 -17.457 -2.297 1.00 91.06 106 GLY A O 1
ATOM 847 N N . GLU A 1 107 ? 4.063 -19.648 -2.496 1.00 89.19 107 GLU A N 1
ATOM 848 C CA . GLU A 1 107 ? 4.818 -19.868 -3.737 1.00 89.19 107 GLU A CA 1
ATOM 849 C C . GLU A 1 107 ? 4.266 -19.085 -4.937 1.00 89.19 107 GLU A C 1
ATOM 851 O O . GLU A 1 107 ? 5.024 -18.708 -5.832 1.00 89.19 107 GLU A O 1
ATOM 856 N N . LYS A 1 108 ? 2.972 -18.733 -4.924 1.00 89.25 108 LYS A N 1
ATOM 857 C CA . LYS A 1 108 ? 2.328 -17.960 -6.004 1.00 89.25 108 LYS A CA 1
ATOM 858 C C . LYS A 1 108 ? 2.748 -16.488 -6.032 1.00 89.25 108 LYS A C 1
ATOM 860 O O . LYS A 1 108 ? 2.422 -15.762 -6.971 1.00 89.25 108 LYS A O 1
ATOM 865 N N . ALA A 1 109 ? 3.493 -16.018 -5.032 1.00 89.44 109 ALA A N 1
ATOM 866 C CA . ALA A 1 109 ? 3.875 -14.614 -4.918 1.00 89.44 109 ALA A CA 1
ATOM 867 C C . ALA A 1 109 ? 4.658 -14.083 -6.124 1.00 89.44 109 ALA A C 1
ATOM 869 O O . ALA A 1 109 ? 4.468 -12.930 -6.502 1.00 89.44 109 ALA A O 1
ATOM 870 N N . ALA A 1 110 ? 5.507 -14.901 -6.753 1.00 86.31 110 ALA A N 1
ATOM 871 C CA . ALA A 1 110 ? 6.291 -14.476 -7.913 1.00 86.31 110 ALA A CA 1
ATOM 872 C C . ALA A 1 110 ? 5.427 -14.165 -9.142 1.00 86.31 110 ALA A C 1
ATOM 874 O O . ALA A 1 110 ? 5.676 -13.183 -9.843 1.00 86.31 110 ALA A O 1
ATOM 875 N N . GLU A 1 111 ? 4.392 -14.969 -9.377 1.00 86.06 111 GLU A N 1
ATOM 876 C CA . GLU A 1 111 ? 3.410 -14.737 -10.436 1.00 86.06 111 GLU A CA 1
ATOM 877 C C . GLU A 1 111 ? 2.598 -13.467 -10.149 1.00 86.06 111 GLU A C 1
ATOM 879 O O . GLU A 1 111 ? 2.421 -12.604 -11.012 1.00 86.06 111 GLU A O 1
ATOM 884 N N . ILE A 1 112 ? 2.189 -13.322 -8.890 1.00 86.62 112 ILE A N 1
ATOM 885 C CA . ILE A 1 112 ? 1.309 -12.259 -8.419 1.00 86.62 112 ILE A CA 1
ATOM 886 C C . ILE A 1 112 ? 2.023 -10.897 -8.318 1.00 86.62 112 ILE A C 1
ATOM 888 O O . ILE A 1 112 ? 1.404 -9.849 -8.504 1.00 86.62 112 ILE A O 1
ATOM 892 N N . ALA A 1 113 ? 3.336 -10.872 -8.079 1.00 87.44 113 ALA A N 1
ATOM 893 C CA . ALA A 1 113 ? 4.091 -9.644 -7.821 1.00 87.44 113 ALA A CA 1
ATOM 894 C C . ALA A 1 113 ? 4.128 -8.641 -8.986 1.00 87.44 113 ALA A C 1
ATOM 896 O O . ALA A 1 113 ? 4.565 -7.504 -8.804 1.00 87.44 113 ALA A O 1
ATOM 897 N N . ARG A 1 114 ? 3.652 -9.033 -10.170 1.00 85.75 114 ARG A N 1
ATOM 898 C CA . ARG A 1 114 ? 3.586 -8.174 -11.358 1.00 85.75 114 ARG A CA 1
ATOM 899 C C . ARG A 1 114 ? 2.555 -7.052 -11.238 1.00 85.75 114 ARG A C 1
ATOM 901 O O . ARG A 1 114 ? 2.664 -6.064 -11.958 1.00 85.75 114 ARG A O 1
ATOM 908 N N . SER A 1 115 ? 1.536 -7.206 -10.389 1.00 90.25 115 SER A N 1
ATOM 909 C CA . SER A 1 115 ? 0.474 -6.209 -10.237 1.00 90.25 115 SER A CA 1
ATOM 910 C C . SER A 1 115 ? -0.285 -6.369 -8.913 1.00 90.25 115 SER A C 1
ATOM 912 O O . SER A 1 115 ? -0.474 -7.500 -8.471 1.00 90.25 115 SER A O 1
ATOM 914 N N . PRO A 1 116 ? -0.811 -5.281 -8.316 1.00 93.56 116 PRO A N 1
ATOM 915 C CA . PRO A 1 116 ? -1.672 -5.364 -7.135 1.00 93.56 116 PRO A CA 1
ATOM 916 C C . PRO A 1 116 ? -3.060 -5.957 -7.412 1.00 93.56 116 PRO A C 1
ATOM 918 O O . PRO A 1 116 ? -3.811 -6.203 -6.475 1.00 93.56 116 PRO A O 1
ATOM 921 N N . LYS A 1 117 ? -3.422 -6.208 -8.680 1.00 92.62 117 LYS A N 1
ATOM 922 C CA . LYS A 1 117 ? -4.745 -6.730 -9.075 1.00 92.62 117 LYS A CA 1
ATOM 923 C C . LYS A 1 117 ? -5.174 -7.996 -8.333 1.00 92.62 117 LYS A C 1
ATOM 925 O O . LYS A 1 117 ? -6.360 -8.176 -8.105 1.00 92.62 117 LYS A O 1
ATOM 930 N N . SER A 1 118 ? -4.239 -8.856 -7.953 1.00 88.69 118 SER A N 1
ATOM 931 C CA . SER A 1 118 ? -4.514 -10.081 -7.190 1.00 88.69 118 SER A CA 1
ATOM 932 C C . SER A 1 118 ? -5.122 -9.842 -5.806 1.00 88.69 118 SER A C 1
ATOM 934 O O . SER A 1 118 ? -5.763 -10.741 -5.265 1.00 88.69 118 SER A O 1
ATOM 936 N N . LEU A 1 119 ? -4.896 -8.657 -5.232 1.00 91.81 119 LEU A N 1
ATOM 937 C CA . LEU A 1 119 ? -5.436 -8.239 -3.943 1.00 91.81 119 LEU A CA 1
ATOM 938 C C . LEU A 1 119 ? -6.850 -7.656 -4.084 1.00 91.81 119 LEU A C 1
ATOM 940 O O . LEU A 1 119 ? -7.572 -7.587 -3.094 1.00 91.81 119 LEU A O 1
ATOM 944 N N . LYS A 1 120 ? -7.263 -7.226 -5.290 1.00 91.44 120 LYS A N 1
ATOM 945 C CA . LYS A 1 120 ? -8.592 -6.631 -5.497 1.00 91.44 120 LYS A CA 1
ATOM 946 C C . LYS A 1 120 ? -9.695 -7.634 -5.163 1.00 91.44 120 LYS A C 1
ATOM 948 O O . LYS A 1 120 ? -9.638 -8.792 -5.572 1.00 91.44 120 LYS A O 1
ATOM 953 N N . GLY A 1 121 ? -10.708 -7.154 -4.443 1.00 86.62 121 GLY A N 1
ATOM 954 C CA . GLY A 1 121 ? -11.882 -7.940 -4.054 1.00 86.62 121 GLY A CA 1
ATOM 955 C C . GLY A 1 121 ? -11.632 -8.992 -2.970 1.00 86.62 121 GLY A C 1
ATOM 956 O O . GLY A 1 121 ? -12.550 -9.739 -2.653 1.00 86.62 121 GLY A O 1
ATOM 957 N N . LYS A 1 122 ? -10.420 -9.071 -2.405 1.00 91.88 122 LYS A N 1
ATOM 958 C CA . LYS A 1 122 ? -10.119 -9.931 -1.254 1.00 91.88 122 LYS A CA 1
ATOM 959 C C . LYS A 1 122 ? -10.222 -9.127 0.033 1.00 91.88 122 LYS A C 1
ATOM 961 O O . LYS A 1 122 ? -9.746 -7.993 0.071 1.00 91.88 122 LYS A O 1
ATOM 966 N N . VAL A 1 123 ? -10.806 -9.738 1.060 1.00 93.94 123 VAL A N 1
ATOM 967 C CA . VAL A 1 123 ? -10.724 -9.236 2.433 1.00 93.94 123 VAL A CA 1
ATOM 968 C C . VAL A 1 123 ? -9.346 -9.604 2.976 1.00 93.94 123 VAL A C 1
ATOM 970 O O . VAL A 1 123 ? -8.852 -10.715 2.778 1.00 93.94 123 VAL A O 1
ATOM 973 N N . LEU A 1 124 ? -8.680 -8.626 3.571 1.00 94.88 124 LEU A N 1
ATOM 974 C CA . LEU A 1 124 ? -7.338 -8.740 4.126 1.00 94.88 124 LEU A CA 1
ATOM 975 C C . LEU A 1 124 ? -7.373 -8.212 5.551 1.00 94.88 124 LEU A C 1
ATOM 977 O O . LEU A 1 124 ? -8.050 -7.222 5.809 1.00 94.88 124 LEU A O 1
ATOM 981 N N . VAL A 1 125 ? -6.582 -8.796 6.442 1.00 95.00 125 VAL A N 1
ATOM 982 C CA . VAL A 1 125 ? -6.335 -8.202 7.759 1.00 95.00 125 VAL A CA 1
ATOM 983 C C . VAL A 1 125 ? -5.098 -7.321 7.658 1.00 95.00 125 VAL A C 1
ATOM 985 O O . VAL A 1 125 ? -4.047 -7.758 7.175 1.00 95.00 125 VAL A O 1
ATOM 988 N N . ALA A 1 126 ? -5.204 -6.069 8.092 1.00 95.50 126 ALA A N 1
ATOM 989 C CA . ALA A 1 126 ? -4.127 -5.098 8.008 1.00 95.50 126 ALA A CA 1
ATOM 990 C C . ALA A 1 126 ? -3.879 -4.389 9.337 1.00 95.50 126 ALA A C 1
ATOM 992 O O . ALA A 1 126 ? -4.810 -4.037 10.055 1.00 95.50 126 ALA A O 1
ATOM 993 N N . ARG A 1 127 ? -2.605 -4.124 9.634 1.00 95.81 127 ARG A N 1
ATOM 994 C CA . ARG A 1 127 ? -2.196 -3.316 10.781 1.00 95.81 127 ARG A CA 1
ATOM 995 C C . ARG A 1 127 ? -2.193 -1.84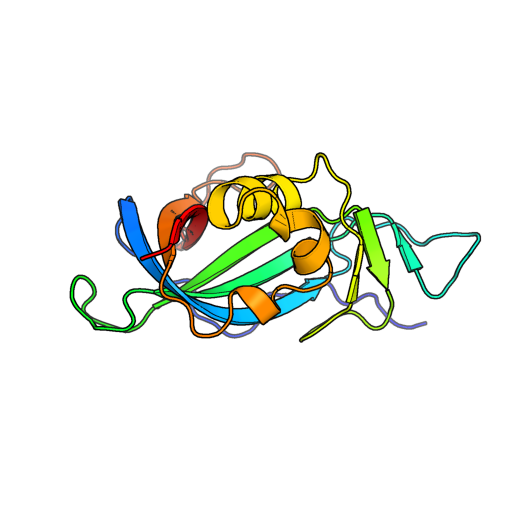1 10.413 1.00 95.81 127 ARG A C 1
ATOM 997 O O . ARG A 1 127 ? -1.420 -1.412 9.552 1.00 95.81 127 ARG A O 1
ATOM 1004 N N . VAL A 1 128 ? -3.018 -1.075 11.108 1.00 94.56 128 VAL A N 1
ATOM 1005 C CA . VAL A 1 128 ? -3.101 0.380 11.032 1.00 94.56 128 VAL A CA 1
ATOM 1006 C C . VAL A 1 128 ? -2.232 0.998 12.121 1.00 94.56 128 VAL A C 1
ATOM 1008 O O . VAL A 1 128 ? -2.252 0.557 13.272 1.00 94.56 128 VAL A O 1
ATOM 1011 N N . ARG A 1 129 ? -1.487 2.046 11.762 1.00 94.50 129 ARG A N 1
ATOM 1012 C CA . ARG A 1 129 ? -0.748 2.885 12.713 1.00 94.50 129 ARG A CA 1
ATOM 1013 C C . ARG A 1 129 ? -0.912 4.362 12.390 1.00 94.50 129 ARG A C 1
ATOM 1015 O O . ARG A 1 129 ? -1.133 4.716 11.232 1.00 94.50 129 ARG A O 1
ATOM 1022 N N . THR A 1 130 ? -0.674 5.214 13.378 1.00 92.88 130 THR A N 1
ATOM 1023 C CA . THR A 1 130 ? -0.632 6.666 13.196 1.00 92.88 130 THR A CA 1
ATOM 1024 C C . THR A 1 130 ? 0.759 7.115 12.762 1.00 92.88 130 THR A C 1
ATOM 1026 O O . THR A 1 130 ? 1.787 6.668 13.287 1.00 92.88 130 THR A O 1
ATOM 1029 N N . VAL A 1 131 ? 0.819 8.038 11.811 1.00 88.88 131 VAL A N 1
ATOM 1030 C CA . VAL A 1 131 ? 2.035 8.766 11.463 1.00 88.88 131 VAL A CA 1
ATOM 1031 C C . VAL A 1 131 ? 2.086 10.047 12.282 1.00 88.88 131 VAL A C 1
ATOM 1033 O O . VAL A 1 131 ? 1.268 10.943 12.113 1.00 88.88 131 VAL A O 1
ATOM 1036 N N . LYS A 1 132 ? 3.074 10.116 13.176 1.00 89.94 132 LYS A N 1
ATOM 1037 C CA . LYS A 1 132 ? 3.286 11.241 14.101 1.00 89.94 132 LYS A CA 1
ATOM 1038 C C . LYS A 1 132 ? 4.535 12.057 13.768 1.00 89.94 132 LYS A C 1
ATOM 1040 O O . LYS A 1 132 ? 4.890 12.969 14.510 1.00 89.94 132 LYS A O 1
ATOM 1045 N N . SER A 1 133 ? 5.249 11.701 12.700 1.00 85.56 133 SER A N 1
ATOM 1046 C CA . SER A 1 133 ? 6.489 12.365 12.302 1.00 85.56 133 SER A CA 1
ATOM 1047 C C . SER A 1 133 ? 6.711 12.360 10.793 1.00 85.56 133 SER A C 1
ATOM 1049 O O . SER A 1 133 ? 6.347 11.388 10.126 1.00 85.56 133 SER A O 1
ATOM 1051 N N . ASP A 1 134 ? 7.385 13.396 10.298 1.00 79.62 134 ASP A N 1
ATOM 1052 C CA . ASP A 1 134 ? 7.737 13.565 8.889 1.00 79.62 134 ASP A CA 1
ATOM 1053 C C . ASP A 1 134 ? 8.938 12.695 8.452 1.00 79.62 134 ASP A C 1
ATOM 1055 O O . ASP A 1 134 ? 9.516 11.915 9.220 1.00 79.62 134 ASP A O 1
ATOM 1059 N N . ASP A 1 135 ? 9.339 12.835 7.185 1.00 71.75 135 ASP A N 1
ATOM 1060 C CA . ASP A 1 135 ? 10.487 12.140 6.594 1.00 71.75 135 ASP A CA 1
ATOM 1061 C C . ASP A 1 135 ? 11.843 12.567 7.187 1.00 71.75 135 ASP A C 1
ATOM 1063 O O . ASP A 1 135 ? 12.826 11.832 7.072 1.00 71.75 135 ASP A O 1
ATOM 1067 N N . LYS A 1 136 ? 11.892 13.719 7.864 1.00 79.12 136 LYS A N 1
ATOM 1068 C CA . LYS A 1 136 ? 13.046 14.250 8.605 1.00 79.12 136 LYS A CA 1
ATOM 1069 C C . LYS A 1 136 ? 12.978 13.928 10.103 1.00 79.12 136 LYS A C 1
ATOM 1071 O O . LYS A 1 136 ? 13.778 14.470 10.865 1.00 79.12 136 LYS A O 1
ATOM 1076 N N . GLN A 1 137 ? 12.065 13.043 10.516 1.00 78.12 137 GLN A N 1
ATOM 1077 C CA . GLN A 1 137 ? 11.806 12.654 11.908 1.00 78.12 137 GLN A CA 1
ATOM 1078 C C . GLN A 1 137 ? 11.356 13.806 12.820 1.00 78.12 137 GLN A C 1
ATOM 1080 O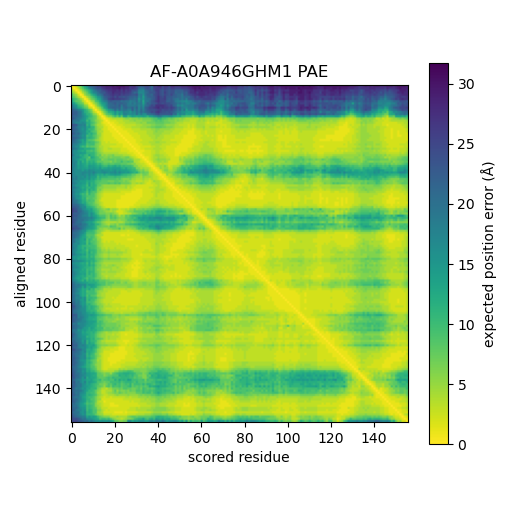 O . GLN A 1 137 ? 11.445 13.710 14.046 1.00 78.12 137 GLN A O 1
ATOM 1085 N N . ARG A 1 138 ? 10.853 14.903 12.253 1.00 84.88 138 ARG A N 1
ATOM 1086 C CA . ARG A 1 138 ? 10.231 15.980 13.025 1.00 84.88 138 ARG A CA 1
ATOM 1087 C C . ARG A 1 138 ? 8.834 15.540 13.423 1.00 84.88 138 ARG A C 1
ATOM 1089 O O . ARG A 1 138 ? 8.133 14.927 12.625 1.00 84.88 138 ARG A O 1
ATOM 1096 N N . LYS A 1 139 ? 8.434 15.834 14.658 1.00 86.00 139 LYS A N 1
ATOM 1097 C CA . LYS A 1 139 ? 7.088 15.512 15.140 1.00 86.00 139 LYS A CA 1
ATOM 1098 C C . LYS A 1 139 ? 6.057 16.397 14.439 1.00 86.00 139 LYS A C 1
ATOM 1100 O O . LYS A 1 139 ? 6.261 17.604 14.356 1.00 86.00 139 LYS A O 1
ATOM 1105 N N . HIS A 1 140 ? 4.973 15.781 13.990 1.00 80.38 140 HIS A N 1
ATOM 1106 C CA . HIS A 1 140 ? 3.771 16.465 13.527 1.00 80.38 140 HIS A CA 1
ATOM 1107 C C . HIS A 1 140 ? 3.005 17.054 14.714 1.00 80.38 140 HIS A C 1
ATOM 1109 O O . HIS A 1 140 ? 3.032 16.476 15.811 1.00 80.38 140 HIS A O 1
ATOM 1115 N N . SER A 1 141 ? 2.304 18.169 14.492 1.00 82.19 141 SER A N 1
ATOM 1116 C CA . SER A 1 141 ? 1.225 18.571 15.400 1.00 82.19 141 SER A CA 1
ATOM 1117 C C . SER A 1 141 ? 0.130 17.497 15.390 1.00 82.19 141 SER A C 1
ATOM 1119 O O . SER A 1 141 ? 0.021 16.726 14.438 1.00 82.19 141 SER A O 1
ATOM 1121 N N . GL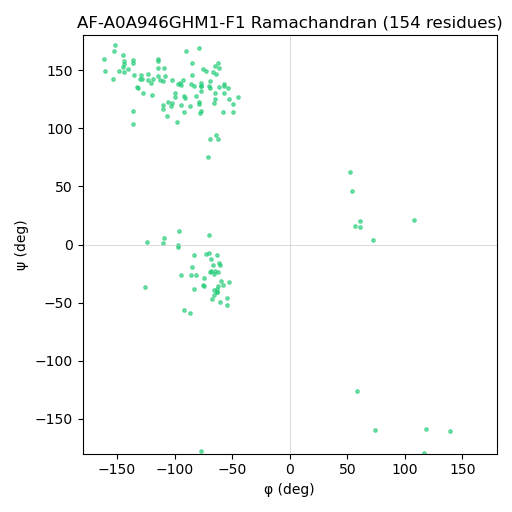U A 1 142 ? -0.669 17.408 16.454 1.00 81.81 142 GLU A N 1
ATOM 1122 C CA . GLU A 1 142 ? -1.739 16.397 16.533 1.00 81.81 142 GLU A CA 1
ATOM 1123 C C . GLU A 1 142 ? -2.764 16.546 15.399 1.00 81.81 142 GLU A C 1
ATOM 1125 O O . GLU A 1 142 ? -3.279 15.556 14.892 1.00 81.81 142 GLU A O 1
ATOM 1130 N N . GLU A 1 143 ? -2.978 17.779 14.939 1.00 81.50 143 GLU A N 1
ATOM 1131 C CA . GLU A 1 143 ? -3.848 18.137 13.811 1.00 81.50 143 GLU A CA 1
ATOM 1132 C C . GLU A 1 143 ? -3.357 17.581 12.463 1.00 81.50 143 GLU A C 1
ATOM 1134 O O . GLU A 1 143 ? -4.139 17.422 11.532 1.00 81.50 143 GLU A O 1
ATOM 1139 N N . GLU A 1 144 ? -2.063 17.276 12.353 1.00 82.12 144 GLU A N 1
ATOM 1140 C CA . GLU A 1 144 ? -1.436 16.716 11.153 1.00 82.12 144 GLU A CA 1
ATOM 1141 C C . GLU A 1 144 ? -1.300 15.188 11.218 1.00 82.12 144 GLU A C 1
ATOM 1143 O O . GLU A 1 144 ? -0.748 14.577 10.299 1.00 82.12 144 GLU A O 1
ATOM 1148 N N . TRP A 1 145 ? -1.740 14.544 12.304 1.00 87.62 145 TRP A N 1
ATOM 1149 C CA . TRP A 1 145 ? -1.654 13.092 12.428 1.00 87.62 145 TRP A CA 1
ATOM 1150 C C . TRP A 1 145 ? -2.601 12.401 11.457 1.00 87.62 145 TRP A C 1
ATOM 1152 O O . TRP A 1 145 ? -3.741 12.808 11.256 1.00 87.62 145 TRP A O 1
ATOM 1162 N N . TYR A 1 146 ? -2.129 11.298 10.886 1.00 89.00 146 TYR A N 1
ATOM 1163 C CA . TYR A 1 146 ? -2.919 10.505 9.955 1.00 89.00 146 TYR A CA 1
ATOM 1164 C C . TYR A 1 146 ? -2.645 9.019 10.106 1.00 89.00 146 TYR A C 1
ATOM 1166 O O . TYR A 1 146 ? -1.525 8.609 10.430 1.00 89.00 146 TYR A O 1
ATOM 1174 N N . SER A 1 147 ? -3.659 8.200 9.843 1.00 91.50 147 SER A N 1
ATOM 1175 C CA . SER A 1 147 ? -3.513 6.748 9.856 1.00 91.50 147 SER A CA 1
ATOM 1176 C C . SER A 1 147 ? -2.990 6.233 8.513 1.00 91.50 147 SER A C 1
ATOM 1178 O O . SER A 1 147 ? -3.298 6.756 7.443 1.00 91.50 147 SER A O 1
ATOM 1180 N N . VAL A 1 148 ? -2.183 5.175 8.560 1.00 93.69 148 VAL A N 1
ATOM 1181 C CA . VAL A 1 148 ? -1.718 4.437 7.379 1.00 93.69 148 VAL A CA 1
ATOM 1182 C C . VAL A 1 148 ? -1.795 2.943 7.625 1.00 93.69 148 VAL A C 1
ATOM 1184 O O . VAL A 1 148 ? -1.694 2.477 8.761 1.00 93.69 148 VAL A O 1
ATOM 1187 N N . ILE A 1 149 ? -1.886 2.184 6.537 1.00 94.88 149 ILE A N 1
ATOM 1188 C CA . ILE A 1 149 ? -1.675 0.742 6.575 1.00 94.88 149 ILE A CA 1
ATOM 1189 C C . ILE A 1 149 ? -0.170 0.487 6.633 1.00 94.88 149 ILE A C 1
ATOM 1191 O O . ILE A 1 149 ? 0.570 0.775 5.686 1.00 94.88 149 ILE A O 1
ATOM 1195 N N . ASP A 1 150 ? 0.297 -0.056 7.752 1.00 93.62 150 ASP A N 1
ATOM 1196 C CA . ASP A 1 150 ? 1.702 -0.402 7.932 1.00 93.62 150 ASP A CA 1
ATOM 1197 C C . ASP A 1 150 ? 2.029 -1.770 7.336 1.00 93.62 150 ASP A C 1
ATOM 1199 O O . ASP A 1 150 ? 3.090 -1.958 6.729 1.00 93.62 150 ASP A O 1
ATOM 1203 N N . GLU A 1 151 ? 1.115 -2.727 7.473 1.00 94.75 151 GLU A N 1
ATOM 1204 C CA . GLU A 1 151 ? 1.343 -4.118 7.105 1.00 94.75 151 GLU A CA 1
ATOM 1205 C C . GLU A 1 151 ? 0.040 -4.844 6.753 1.00 94.75 151 GLU A C 1
ATOM 1207 O O . GLU A 1 151 ? -0.975 -4.639 7.405 1.00 94.75 151 GLU A O 1
ATOM 1212 N N . LEU A 1 152 ? 0.086 -5.725 5.746 1.00 95.25 152 LEU A N 1
ATOM 1213 C CA . LEU A 1 152 ? -0.960 -6.723 5.492 1.00 95.25 152 LEU A CA 1
ATOM 1214 C C . LEU A 1 152 ? -0.552 -8.030 6.176 1.00 95.25 152 LEU A C 1
ATOM 1216 O O . LEU A 1 152 ? 0.518 -8.570 5.874 1.00 95.25 152 LEU A O 1
ATOM 1220 N N . ILE A 1 153 ? -1.367 -8.506 7.106 1.00 92.94 153 ILE A N 1
ATOM 1221 C CA . ILE A 1 153 ? -1.052 -9.622 7.999 1.00 92.94 153 ILE A CA 1
ATOM 1222 C C . ILE A 1 153 ? -1.414 -10.941 7.320 1.00 92.94 153 ILE A C 1
ATOM 1224 O O . ILE A 1 153 ? -0.523 -11.757 7.072 1.00 92.94 153 ILE A O 1
ATOM 1228 N N . GLU A 1 154 ? -2.682 -11.102 6.948 1.00 91.38 154 GLU A N 1
ATOM 1229 C CA . GLU A 1 154 ? -3.226 -12.340 6.388 1.00 91.38 154 GLU A CA 1
ATOM 1230 C C . GLU A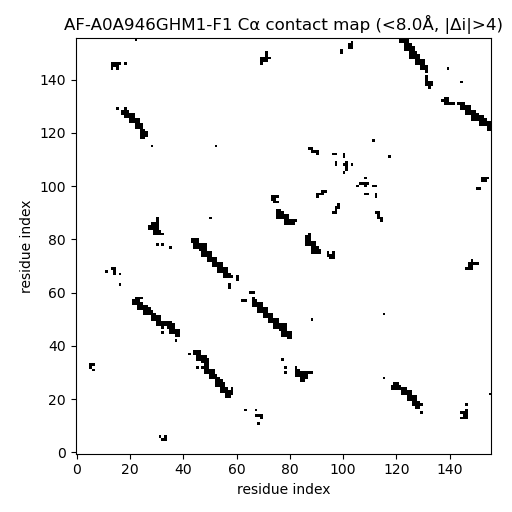 1 154 ? -4.417 -12.099 5.447 1.00 91.38 154 GLU A C 1
ATOM 1232 O O . GLU A 1 154 ? -4.888 -10.970 5.277 1.00 91.38 154 GLU A O 1
ATOM 1237 N N . LEU A 1 155 ? -4.842 -13.172 4.775 1.00 86.94 155 LEU A N 1
ATOM 1238 C CA . LEU A 1 155 ? -6.093 -13.212 4.021 1.00 86.94 155 LEU A CA 1
ATOM 1239 C C . LEU A 1 155 ? -7.227 -13.471 5.021 1.00 86.94 155 LEU A C 1
ATOM 1241 O O . LEU A 1 155 ? -7.109 -14.417 5.797 1.00 86.94 155 LEU A O 1
ATOM 1245 N N . GLY A 1 156 ? -8.266 -12.632 4.993 1.00 72.06 156 GLY A N 1
ATOM 1246 C CA . GLY A 1 156 ? -9.500 -12.866 5.750 1.00 72.06 156 GLY A CA 1
ATOM 1247 C C . GLY A 1 156 ? -10.381 -13.938 5.121 1.00 72.06 156 GLY A C 1
ATOM 1248 O O . GLY A 1 156 ? -10.124 -14.319 3.950 1.00 72.06 156 GLY A O 1
#

Mean predicted aligned error: 6.98 Å

Nearest PDB structures (foldseek):
  5m3l-assembly1_O  TM=2.885E-01  e=2.422E-01  Lumbricus terrestris
  6fq0-assembly2_C  TM=2.310E-01  e=6.552E-01  Acinetobacter baumannii
  5m3l-assembly1_N  TM=2.227E-01  e=1.344E+00  Lumbricus terrestris
  2n8x-assembly1_A  TM=3.532E-01  e=7.886E+00  Pseudomonas aeruginosa PAO1

Sequence (156 aa):
MSQITDCEIIGRDSALIPEGEHEVVLDSWETSSRFSRKDKDDPSVIKGGKLYLWFRVDPYKQVLDSEAMLFMAMNVSSLVLPTGENGKFKVGARSKYYKTLKRLFGEKAAEIARSPKSLKGKVLVARVRTVKSDDKQRKHSEEEWYSVIDELIELG

Radius of gyration: 16.09 Å; Cα contacts (8 Å, |Δi|>4): 342; chains: 1; bounding box: 39×41×37 Å